Protein AF-A0A699UGP1-F1 (afdb_monomer_lite)

pLDDT: mean 72.54, std 14.06, range [51.88, 96.38]

Radius of gyration: 25.78 Å; chains: 1; bounding box: 66×38×40 Å

Structure (mmCIF, N/CA/C/O backbone):
data_AF-A0A699UGP1-F1
#
_entry.id   AF-A0A699UGP1-F1
#
loop_
_atom_site.group_PDB
_atom_site.id
_atom_site.type_symbol
_atom_site.label_atom_id
_atom_site.label_alt_id
_atom_site.label_comp_id
_atom_site.label_asym_id
_atom_site.label_entity_id
_atom_site.label_seq_id
_atom_site.pdbx_PDB_ins_code
_atom_site.Cartn_x
_atom_site.Cartn_y
_atom_site.Cartn_z
_atom_site.occupancy
_atom_site.B_iso_or_equiv
_atom_site.auth_seq_id
_atom_site.auth_comp_id
_atom_site.auth_asym_id
_atom_site.auth_atom_id
_atom_site.pdbx_PDB_model_num
ATOM 1 N N . MET A 1 1 ? -48.061 2.827 11.538 1.00 59.47 1 MET A N 1
ATOM 2 C CA . MET A 1 1 ? -47.840 4.080 12.293 1.00 59.47 1 MET A CA 1
ATOM 3 C C . MET A 1 1 ? -46.372 4.432 12.145 1.00 59.47 1 MET A C 1
ATOM 5 O O . MET A 1 1 ? -45.555 3.548 12.353 1.00 59.47 1 MET A O 1
ATOM 9 N N . ILE A 1 2 ? -46.050 5.644 11.692 1.00 60.62 2 ILE A N 1
ATOM 10 C CA . ILE A 1 2 ? -44.668 6.106 11.484 1.00 60.62 2 ILE A CA 1
ATOM 11 C C . ILE 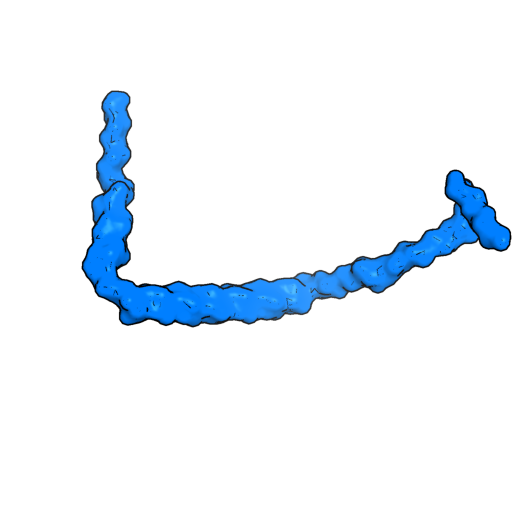A 1 2 ? -44.399 7.151 12.578 1.00 60.62 2 ILE A C 1
ATOM 13 O O . ILE A 1 2 ? -45.220 8.058 12.705 1.00 60.62 2 ILE A O 1
ATOM 17 N N . PRO A 1 3 ? -43.340 7.013 13.395 1.00 66.25 3 PRO A N 1
ATOM 18 C CA . PRO A 1 3 ? -43.042 7.970 14.458 1.00 66.25 3 PRO A CA 1
ATOM 19 C C . PRO A 1 3 ? -42.601 9.323 13.882 1.00 66.25 3 PRO A C 1
ATOM 21 O O . PRO A 1 3 ? -41.932 9.373 12.846 1.00 66.25 3 PRO A O 1
ATOM 24 N N . GLU A 1 4 ? -42.984 10.417 14.545 1.00 73.19 4 GLU A N 1
ATOM 25 C CA . GLU A 1 4 ? -42.662 11.774 14.101 1.00 73.19 4 GLU A CA 1
ATOM 26 C C . GLU A 1 4 ? -41.139 12.023 14.114 1.00 73.19 4 GLU A C 1
ATOM 28 O O . GLU A 1 4 ? -40.435 11.615 15.047 1.00 73.19 4 GLU A O 1
ATOM 33 N N . PRO A 1 5 ? -40.588 12.690 13.084 1.00 62.84 5 PRO A N 1
ATOM 34 C CA . PRO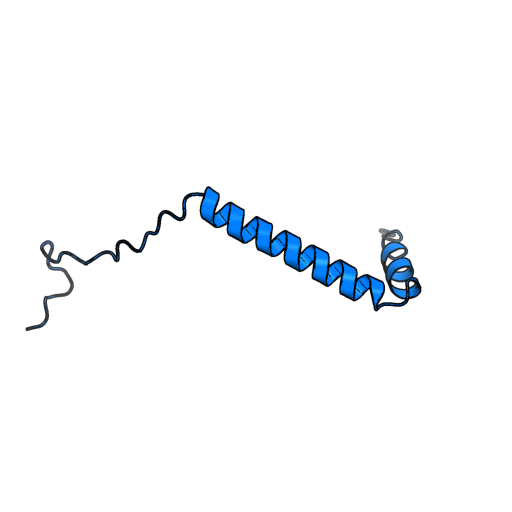 A 1 5 ? -39.187 13.087 13.052 1.00 62.84 5 PRO A CA 1
ATOM 35 C C . PRO A 1 5 ? -38.951 14.212 14.070 1.00 62.84 5 PRO A C 1
ATOM 37 O O . PRO A 1 5 ? -39.075 15.388 13.750 1.00 62.84 5 PRO A O 1
ATOM 40 N N . GLY A 1 6 ? -38.642 13.839 15.312 1.00 65.75 6 GLY A N 1
ATOM 41 C CA . GLY A 1 6 ? -38.392 14.783 16.405 1.00 65.75 6 GLY A CA 1
ATOM 42 C C . GLY A 1 6 ? -38.844 14.308 17.786 1.00 65.75 6 GLY A C 1
ATOM 43 O O . GLY A 1 6 ? -38.568 15.005 18.757 1.00 65.75 6 GLY A O 1
ATOM 44 N N . ASP A 1 7 ? -39.508 13.149 17.894 1.00 75.56 7 ASP A N 1
ATOM 45 C CA . ASP A 1 7 ? -39.876 12.570 19.192 1.00 75.56 7 ASP A CA 1
ATOM 46 C C . ASP A 1 7 ? -38.610 12.288 20.032 1.00 75.56 7 ASP A C 1
ATOM 48 O O . ASP A 1 7 ? -37.780 11.477 19.610 1.00 75.56 7 ASP A O 1
ATOM 52 N N . PRO A 1 8 ? -38.441 12.920 21.211 1.00 66.38 8 PRO A N 1
ATOM 53 C CA . PRO A 1 8 ? -37.302 12.672 22.095 1.00 66.38 8 PRO A CA 1
ATOM 54 C C . PRO A 1 8 ? -37.246 11.231 22.621 1.00 66.38 8 PRO A C 1
ATOM 56 O O . PRO A 1 8 ? -36.186 10.787 23.049 1.00 66.38 8 PRO A O 1
ATOM 59 N N . ASN A 1 9 ? -38.371 10.505 22.592 1.00 71.88 9 ASN A N 1
ATOM 60 C CA . ASN A 1 9 ? -38.458 9.089 22.959 1.00 71.88 9 ASN A CA 1
ATOM 61 C C . ASN A 1 9 ? -38.205 8.158 21.770 1.00 71.88 9 ASN A C 1
ATOM 63 O O . ASN A 1 9 ? -38.304 6.937 21.907 1.00 71.88 9 ASN A O 1
ATOM 67 N N . ARG A 1 10 ? -37.885 8.704 20.590 1.00 68.00 10 ARG A N 1
ATOM 68 C CA . ARG A 1 10 ? -37.351 7.904 19.498 1.00 68.00 10 ARG A CA 1
ATOM 69 C C . ARG A 1 10 ? -35.953 7.470 19.915 1.00 68.00 10 ARG A C 1
ATOM 71 O O . ARG A 1 10 ? -34.979 8.173 19.657 1.00 68.00 10 ARG A O 1
ATOM 78 N N . GLU A 1 11 ? -35.860 6.289 20.521 1.00 65.75 11 GLU A N 1
ATOM 79 C CA . GLU A 1 11 ? -34.653 5.476 20.440 1.00 65.75 11 GLU A CA 1
ATOM 80 C C . GLU A 1 11 ? -34.374 5.299 18.949 1.00 65.75 11 GLU A C 1
ATOM 82 O O . GLU A 1 11 ? -34.950 4.459 18.259 1.00 65.75 11 GLU A O 1
ATOM 87 N N . VAL A 1 12 ? -33.553 6.192 18.401 1.00 62.25 12 VAL A N 1
ATOM 88 C CA . VAL A 1 12 ? -32.837 5.902 17.177 1.00 62.25 12 VAL A CA 1
ATOM 89 C C . VAL A 1 12 ? -31.989 4.704 17.577 1.00 62.25 12 VAL A C 1
ATOM 91 O O . VAL A 1 12 ? -31.156 4.873 18.471 1.00 62.25 12 VAL A O 1
ATOM 94 N 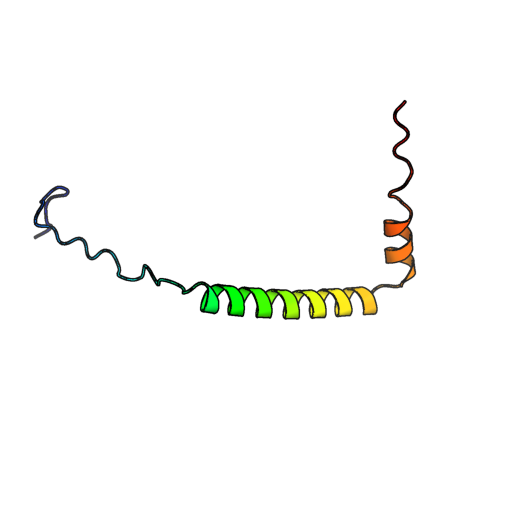N . PRO A 1 13 ? -32.175 3.507 16.990 1.00 62.09 13 PRO A N 1
ATOM 95 C CA . PRO A 1 13 ? -31.107 2.538 17.017 1.00 62.09 13 PRO A CA 1
ATOM 96 C C . PRO A 1 13 ? -29.985 3.221 16.243 1.00 62.09 13 PRO A C 1
ATOM 98 O O . PRO A 1 13 ? -29.920 3.163 15.015 1.00 62.09 13 PRO A O 1
ATOM 101 N N . VAL A 1 14 ? -29.157 3.977 16.969 1.00 57.06 14 VAL A N 1
ATOM 102 C CA . VAL A 1 14 ? -27.770 4.189 16.617 1.00 57.06 14 VAL A CA 1
ATOM 103 C C . VAL A 1 14 ? -27.326 2.766 16.438 1.00 57.06 14 VAL A C 1
ATOM 105 O O . VAL A 1 14 ? -27.258 2.003 17.394 1.00 57.06 14 VAL A O 1
ATOM 108 N N . ASN A 1 15 ? -27.227 2.366 15.182 1.00 54.50 15 ASN A N 1
ATOM 109 C CA . ASN A 1 15 ? -26.526 1.179 14.804 1.00 54.50 15 ASN A CA 1
ATOM 110 C C . ASN A 1 15 ? -25.261 1.180 15.657 1.00 54.50 15 ASN A C 1
ATOM 112 O O . ASN A 1 15 ? -24.327 1.938 15.403 1.00 54.50 15 ASN A O 1
ATOM 116 N N . GLU A 1 16 ? -25.230 0.312 16.666 1.00 51.88 16 GLU A N 1
ATOM 117 C CA . GLU A 1 16 ? -24.051 -0.058 17.449 1.00 51.88 16 GLU A CA 1
ATOM 118 C C . GLU A 1 16 ? -22.992 -0.717 16.542 1.00 51.88 16 GLU A C 1
ATOM 120 O O . GLU A 1 16 ? -22.155 -1.498 16.963 1.00 51.88 16 GLU A O 1
ATOM 125 N N . THR A 1 17 ? -23.012 -0.404 15.250 1.00 56.75 17 THR A N 1
ATOM 126 C CA . THR A 1 17 ? -21.914 -0.514 14.319 1.00 56.75 17 THR A CA 1
ATOM 127 C C . THR A 1 17 ? -21.107 0.786 14.314 1.00 56.75 17 THR A C 1
ATOM 129 O O . THR A 1 17 ? -20.416 1.070 13.341 1.00 56.75 17 THR A O 1
ATOM 132 N N . PHE A 1 18 ? -21.090 1.558 15.403 1.00 54.94 18 PHE A N 1
ATOM 133 C CA . PHE A 1 18 ? -19.786 2.008 15.873 1.00 54.94 18 PHE A CA 1
ATOM 134 C C . PHE A 1 18 ? -19.088 0.759 16.397 1.00 54.94 18 PHE A C 1
ATOM 136 O O . PHE A 1 18 ? -18.947 0.547 17.598 1.00 54.94 18 PHE A O 1
ATOM 143 N N . HIS A 1 19 ? -18.674 -0.098 15.456 1.00 60.69 19 HIS A N 1
ATOM 144 C CA . HIS A 1 19 ? -17.524 -0.929 15.692 1.00 60.69 19 HIS A CA 1
ATOM 145 C C . HIS A 1 19 ? -16.459 0.080 16.074 1.00 60.69 19 HIS A C 1
ATOM 147 O O . HIS A 1 19 ? -15.918 0.790 15.226 1.00 60.69 19 HIS A O 1
ATOM 153 N N . VAL A 1 20 ? -16.212 0.179 17.374 1.00 57.84 20 VAL A N 1
ATOM 154 C CA . VAL A 1 20 ? -14.879 0.409 17.887 1.00 57.84 20 VAL A CA 1
ATOM 155 C C . VAL A 1 20 ? -14.055 -0.678 17.208 1.00 57.84 20 VAL A C 1
ATOM 157 O O . VAL A 1 20 ? -13.908 -1.777 17.727 1.00 57.84 20 VAL A O 1
ATOM 160 N N . GLN A 1 21 ? -13.653 -0.425 15.960 1.00 56.38 21 GLN A N 1
ATOM 161 C CA . GLN A 1 21 ? -12.547 -1.100 15.330 1.00 56.38 21 GLN A CA 1
ATOM 162 C C . GLN A 1 21 ? -11.412 -0.661 16.226 1.00 56.38 21 GLN A C 1
ATOM 164 O O . GLN A 1 21 ? -10.902 0.449 16.087 1.00 56.38 21 GLN A O 1
ATOM 169 N N . THR A 1 22 ? -11.161 -1.449 17.268 1.00 65.44 22 THR A N 1
ATOM 170 C CA . THR A 1 22 ? -10.015 -1.269 18.140 1.00 65.44 22 THR A CA 1
ATOM 171 C C . THR A 1 22 ? -8.828 -1.044 17.219 1.00 65.44 22 THR A C 1
ATOM 173 O O . THR A 1 22 ? -8.733 -1.709 16.182 1.00 65.44 22 THR A O 1
ATOM 176 N N . ASP A 1 23 ? -7.967 -0.079 17.544 1.00 72.75 23 ASP A N 1
ATOM 177 C CA . ASP A 1 23 ? -6.850 0.310 16.672 1.00 72.75 23 ASP A CA 1
ATOM 178 C C . ASP A 1 23 ? -6.035 -0.906 16.194 1.00 72.75 23 ASP A C 1
ATO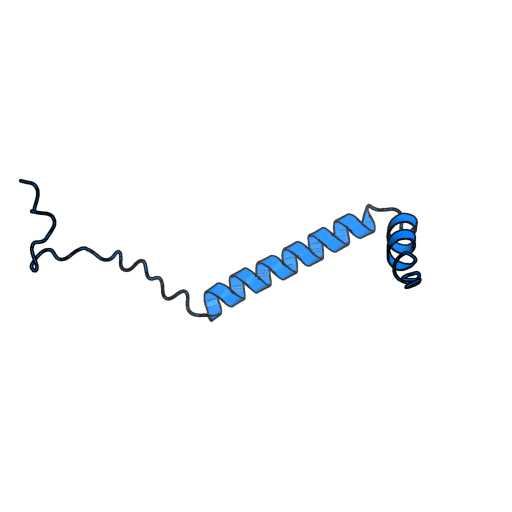M 180 O O . ASP A 1 23 ? -5.495 -0.876 15.093 1.00 72.75 23 ASP A O 1
ATOM 184 N N . ASP A 1 24 ? -6.049 -2.004 16.955 1.00 79.38 24 ASP A N 1
ATOM 185 C CA . ASP A 1 24 ? -5.495 -3.316 16.619 1.00 79.38 24 ASP A CA 1
ATOM 186 C C . ASP A 1 24 ? -6.113 -3.980 15.371 1.00 79.38 24 ASP A C 1
ATOM 188 O O . ASP A 1 24 ? -5.376 -4.464 14.516 1.00 79.38 24 ASP A O 1
ATOM 192 N N . GLU A 1 25 ? -7.441 -3.989 15.201 1.00 83.19 25 GLU A N 1
ATOM 193 C CA . GLU A 1 25 ? -8.094 -4.583 14.017 1.00 83.19 25 GLU A CA 1
ATOM 194 C C . GLU A 1 25 ? -7.835 -3.728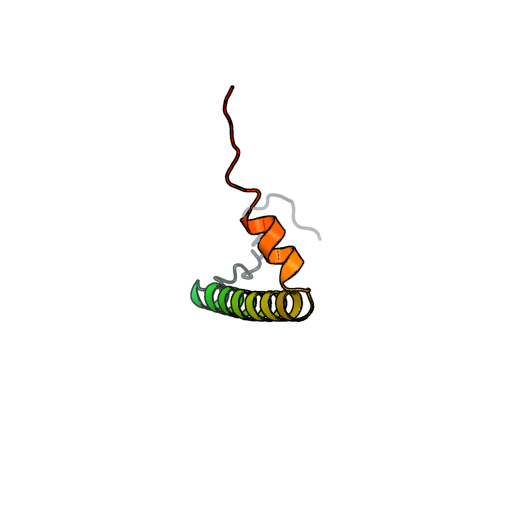 12.765 1.00 83.19 25 GLU A C 1
ATOM 196 O O . GLU A 1 25 ? -7.647 -4.236 11.654 1.00 83.19 25 GLU A O 1
ATOM 201 N N . LEU A 1 26 ? -7.792 -2.403 12.941 1.00 83.69 26 LEU A N 1
ATOM 202 C CA . LEU A 1 26 ? -7.424 -1.472 11.878 1.00 83.69 26 LEU A CA 1
ATOM 203 C C . LEU A 1 26 ? -5.935 -1.596 11.523 1.00 83.69 26 LEU A C 1
ATOM 205 O O . LEU A 1 26 ? -5.585 -1.559 10.341 1.00 83.69 26 LEU A O 1
ATOM 209 N N . ALA A 1 27 ? -5.067 -1.761 12.520 1.00 84.94 27 ALA A N 1
ATOM 210 C CA . ALA A 1 27 ? -3.641 -1.987 12.338 1.00 84.94 27 ALA A CA 1
ATOM 211 C C . ALA A 1 27 ? -3.384 -3.313 11.621 1.00 84.94 27 ALA A C 1
ATOM 213 O O . ALA A 1 27 ? -2.626 -3.330 10.658 1.00 84.94 27 ALA A O 1
ATOM 214 N N . GLU A 1 28 ? -4.066 -4.397 11.992 1.00 89.06 28 GLU A 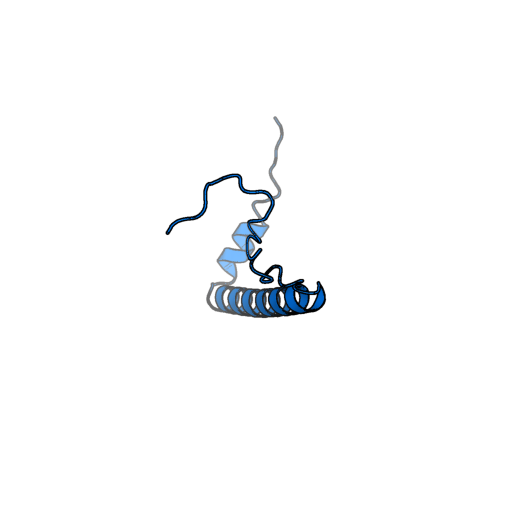N 1
ATOM 215 C CA . GLU A 1 28 ? -3.926 -5.696 11.329 1.00 89.06 28 GLU A CA 1
ATOM 216 C C . GLU A 1 28 ? -4.327 -5.625 9.846 1.00 89.06 28 GLU A C 1
ATOM 218 O O . GLU A 1 28 ? -3.616 -6.135 8.979 1.00 89.06 28 GLU A O 1
ATOM 223 N N . LYS A 1 29 ? -5.432 -4.939 9.521 1.00 88.69 29 LYS A N 1
ATOM 224 C CA . LYS A 1 29 ? -5.851 -4.723 8.125 1.00 88.69 29 LYS A CA 1
ATOM 225 C C . LYS A 1 29 ? -4.849 -3.869 7.349 1.00 88.69 29 LYS A C 1
ATOM 227 O O . LYS A 1 29 ? -4.545 -4.189 6.204 1.00 88.69 29 LYS A O 1
ATOM 232 N N . LYS A 1 30 ? -4.313 -2.812 7.968 1.00 91.06 30 LYS A N 1
ATOM 233 C CA . LYS A 1 30 ? -3.273 -1.967 7.362 1.00 91.06 30 LYS A CA 1
ATOM 234 C C . LYS A 1 30 ? -1.978 -2.742 7.120 1.00 91.06 30 LYS A C 1
ATOM 236 O O . LYS A 1 30 ? -1.402 -2.604 6.051 1.00 91.06 30 LYS A O 1
ATOM 241 N N . LEU A 1 31 ? -1.551 -3.580 8.064 1.00 93.81 31 LEU A N 1
ATOM 242 C CA . LEU A 1 31 ? -0.360 -4.421 7.920 1.00 93.81 31 LEU A CA 1
ATOM 243 C C . LEU A 1 31 ? -0.518 -5.429 6.778 1.00 93.81 31 LEU A C 1
ATOM 245 O O . LEU A 1 31 ? 0.369 -5.527 5.937 1.00 93.81 31 LEU A O 1
ATOM 249 N N . LYS A 1 32 ? -1.673 -6.103 6.686 1.00 94.00 32 LYS A N 1
ATOM 250 C CA . LYS A 1 32 ? -1.980 -7.012 5.568 1.00 94.00 32 LYS A CA 1
ATOM 251 C C . LYS A 1 32 ? -1.982 -6.296 4.218 1.00 94.00 32 LYS A C 1
ATOM 253 O O . LYS A 1 32 ? -1.544 -6.871 3.227 1.00 94.00 32 LYS A O 1
ATOM 258 N N . GLN A 1 33 ? -2.466 -5.053 4.175 1.00 94.81 33 GLN A N 1
ATOM 259 C CA . GLN A 1 33 ? -2.440 -4.251 2.953 1.00 94.81 33 GLN A CA 1
ATOM 260 C C . GLN A 1 33 ? -1.008 -3.882 2.556 1.00 94.81 33 GLN A C 1
ATOM 262 O O . GLN A 1 33 ? -0.657 -4.039 1.396 1.00 94.81 33 GLN A O 1
ATOM 267 N N . ILE A 1 34 ? -0.175 -3.459 3.513 1.00 95.00 34 ILE A N 1
ATOM 268 C CA . ILE A 1 34 ? 1.235 -3.127 3.259 1.00 95.00 34 ILE A CA 1
ATOM 269 C C . ILE A 1 34 ? 1.993 -4.353 2.737 1.00 95.00 34 ILE A C 1
ATOM 271 O O . ILE A 1 34 ? 2.717 -4.243 1.758 1.00 95.00 34 ILE A O 1
ATOM 275 N N . GLU A 1 35 ? 1.787 -5.531 3.331 1.00 96.06 35 GLU A N 1
ATOM 276 C CA . GLU A 1 35 ? 2.432 -6.769 2.875 1.00 96.06 35 GLU A CA 1
ATOM 277 C C . GLU A 1 35 ? 2.003 -7.161 1.449 1.00 96.06 35 GLU A C 1
ATOM 279 O O . GLU A 1 35 ? 2.835 -7.542 0.623 1.00 96.06 35 GLU A O 1
ATOM 284 N N . ALA A 1 36 ? 0.710 -7.028 1.133 1.00 96.38 36 ALA A N 1
ATOM 285 C CA . ALA A 1 36 ? 0.192 -7.286 -0.208 1.00 96.38 36 ALA A CA 1
ATOM 286 C C . ALA A 1 36 ? 0.712 -6.269 -1.239 1.00 96.38 36 ALA A C 1
ATOM 288 O O . ALA A 1 36 ? 1.071 -6.654 -2.355 1.00 96.38 36 ALA A O 1
ATOM 289 N N . ASP A 1 37 ? 0.777 -4.991 -0.867 1.00 96.12 37 ASP A N 1
ATOM 290 C CA . ASP A 1 37 ? 1.293 -3.920 -1.716 1.00 96.12 37 ASP A CA 1
ATOM 291 C C . ASP A 1 37 ? 2.794 -4.112 -1.974 1.00 96.12 37 ASP A C 1
ATOM 293 O O . ASP A 1 37 ? 3.223 -4.028 -3.124 1.00 96.12 37 ASP A O 1
ATOM 297 N N . ASP A 1 38 ? 3.582 -4.469 -0.955 1.00 95.31 38 ASP A N 1
ATOM 298 C CA . ASP A 1 38 ? 5.008 -4.791 -1.094 1.00 95.31 38 ASP A CA 1
ATOM 299 C C . ASP A 1 38 ? 5.222 -5.968 -2.050 1.00 95.31 38 ASP A C 1
ATOM 301 O O . ASP A 1 38 ? 6.091 -5.920 -2.927 1.00 95.31 38 ASP A O 1
ATOM 305 N N . GLN A 1 39 ? 4.406 -7.020 -1.932 1.00 94.81 39 GLN A N 1
ATOM 306 C CA . GLN A 1 39 ? 4.472 -8.165 -2.837 1.00 94.81 39 GLN A CA 1
ATOM 307 C C . GLN A 1 39 ? 4.086 -7.782 -4.274 1.00 94.81 39 GLN A C 1
ATOM 309 O O . GLN A 1 39 ? 4.732 -8.224 -5.232 1.00 94.81 39 GLN A O 1
ATOM 314 N N . ALA A 1 40 ? 3.053 -6.954 -4.447 1.00 92.25 40 ALA A N 1
ATOM 315 C CA . ALA A 1 40 ? 2.635 -6.462 -5.753 1.00 92.25 40 ALA A CA 1
ATOM 316 C C . ALA A 1 40 ? 3.719 -5.581 -6.389 1.00 92.25 40 ALA A C 1
ATOM 318 O O . ALA A 1 40 ? 4.051 -5.775 -7.558 1.00 92.25 40 ALA A O 1
ATOM 319 N N . ILE A 1 41 ? 4.329 -4.676 -5.619 1.00 90.38 41 ILE A N 1
ATOM 320 C CA . ILE A 1 41 ? 5.437 -3.824 -6.061 1.00 90.38 41 ILE A CA 1
ATOM 321 C C . ILE A 1 41 ? 6.638 -4.683 -6.457 1.00 90.38 41 ILE A C 1
ATOM 323 O O . ILE A 1 41 ? 7.170 -4.485 -7.546 1.00 90.38 41 ILE A O 1
ATOM 327 N N . GLN A 1 42 ? 7.034 -5.673 -5.650 1.00 88.50 42 GLN A N 1
ATOM 328 C CA . GLN A 1 42 ? 8.118 -6.591 -6.019 1.00 88.50 42 GLN A CA 1
ATOM 329 C C . GLN A 1 42 ? 7.814 -7.355 -7.308 1.00 88.50 42 GLN A C 1
ATOM 331 O O . GLN A 1 42 ? 8.687 -7.493 -8.159 1.00 88.50 42 GLN A O 1
ATOM 336 N N . THR A 1 43 ? 6.576 -7.821 -7.477 1.00 88.06 43 THR A N 1
ATOM 337 C CA . THR A 1 43 ? 6.158 -8.549 -8.684 1.00 88.06 43 THR A CA 1
ATOM 338 C C . THR A 1 43 ? 6.196 -7.648 -9.916 1.00 88.06 43 THR A C 1
ATOM 340 O O . THR A 1 43 ? 6.671 -8.063 -10.972 1.00 88.06 43 THR A O 1
ATOM 343 N N . ILE A 1 44 ? 5.736 -6.403 -9.780 1.00 87.81 44 ILE A N 1
ATOM 344 C CA . ILE A 1 44 ? 5.804 -5.400 -10.842 1.00 87.81 44 ILE A CA 1
ATOM 345 C C . ILE A 1 44 ? 7.268 -5.098 -11.175 1.00 87.81 44 ILE A C 1
ATOM 347 O O . ILE A 1 44 ? 7.631 -5.142 -12.343 1.00 87.81 44 ILE A O 1
ATOM 351 N N . LEU A 1 45 ? 8.124 -4.860 -10.179 1.00 83.81 45 LEU A N 1
ATOM 352 C CA . LEU A 1 45 ? 9.547 -4.581 -10.387 1.00 83.81 45 LEU A CA 1
ATOM 353 C C . LEU A 1 45 ? 10.293 -5.757 -11.024 1.00 83.81 45 LEU A C 1
ATOM 355 O O . LEU A 1 45 ? 11.110 -5.530 -11.904 1.00 83.81 45 LEU A O 1
ATOM 359 N N . LEU A 1 46 ? 9.984 -6.995 -10.636 1.00 82.19 46 LEU A N 1
ATOM 360 C CA . LEU A 1 46 ? 10.582 -8.194 -11.226 1.00 82.19 46 LEU A CA 1
ATOM 361 C C . LEU A 1 46 ? 10.136 -8.415 -12.680 1.00 82.19 46 LEU A C 1
ATOM 363 O O . LEU A 1 46 ? 10.880 -8.974 -13.483 1.00 82.19 46 LEU A O 1
ATOM 367 N N . GLY A 1 47 ? 8.911 -8.004 -13.017 1.00 79.38 47 GLY A N 1
ATOM 368 C CA . GLY A 1 47 ? 8.368 -8.071 -14.375 1.00 79.38 47 GLY A CA 1
ATOM 369 C C . GLY A 1 47 ? 8.771 -6.898 -15.272 1.00 79.38 47 GLY A C 1
ATOM 370 O O . GLY A 1 47 ? 8.562 -6.961 -16.486 1.00 79.38 47 GLY A O 1
ATOM 371 N N . LEU A 1 48 ? 9.332 -5.830 -14.701 1.00 78.31 48 LEU A N 1
ATOM 372 C CA . LEU A 1 48 ? 9.855 -4.687 -15.437 1.00 78.31 48 LEU A CA 1
ATOM 373 C C . LEU A 1 48 ? 11.348 -4.902 -15.734 1.00 78.31 48 LEU A C 1
ATOM 375 O O . LEU A 1 48 ? 12.084 -5.371 -14.871 1.00 78.31 48 LEU A O 1
ATOM 379 N N . PRO A 1 49 ? 11.841 -4.520 -16.924 1.00 71.44 49 PRO A N 1
ATOM 380 C CA . PRO A 1 49 ? 13.276 -4.393 -17.134 1.00 71.44 49 PRO A CA 1
ATOM 381 C C . PRO A 1 49 ? 13.825 -3.348 -16.153 1.00 71.44 49 PRO A C 1
ATOM 383 O O . PRO A 1 49 ? 13.299 -2.230 -16.089 1.00 71.44 49 PRO A O 1
ATOM 386 N N . GLU A 1 50 ? 14.880 -3.693 -15.411 1.00 64.56 50 GLU A N 1
ATOM 387 C CA . GLU A 1 50 ? 15.559 -2.831 -14.420 1.00 64.56 50 GLU A CA 1
ATOM 388 C C . GLU A 1 50 ? 15.907 -1.433 -14.977 1.00 64.56 50 GLU A C 1
ATOM 390 O O . GLU A 1 50 ? 15.937 -0.434 -14.249 1.00 64.56 50 GLU A O 1
ATOM 395 N N . ASP A 1 51 ? 16.049 -1.343 -16.299 1.00 62.41 51 ASP A N 1
ATOM 396 C CA . ASP A 1 51 ? 16.310 -0.142 -17.089 1.00 62.41 51 ASP A CA 1
ATOM 397 C C . ASP A 1 51 ? 15.248 0.971 -16.921 1.00 62.41 51 ASP A C 1
ATOM 399 O O . ASP A 1 51 ? 15.575 2.158 -16.999 1.00 62.41 51 ASP A O 1
ATOM 403 N N . ILE A 1 52 ? 13.975 0.631 -16.659 1.00 68.00 52 ILE A N 1
ATOM 404 C CA . ILE A 1 52 ? 12.885 1.619 -16.502 1.00 68.00 52 ILE A CA 1
ATOM 405 C C . ILE A 1 52 ? 12.915 2.268 -15.107 1.00 68.00 52 ILE A C 1
ATOM 407 O O . ILE A 1 52 ? 12.652 3.467 -14.972 1.00 68.00 52 ILE A O 1
ATOM 411 N N . TYR A 1 53 ? 13.273 1.505 -14.071 1.00 64.88 53 TYR A N 1
ATOM 412 C CA . TYR A 1 53 ? 13.384 2.005 -12.697 1.00 64.88 53 TYR A CA 1
ATOM 413 C C . TYR A 1 53 ? 14.596 2.936 -12.535 1.00 64.88 53 TYR A C 1
ATOM 415 O O . TYR A 1 53 ? 14.474 4.035 -11.984 1.00 64.88 53 TYR A O 1
ATOM 423 N N . ALA A 1 54 ? 15.747 2.557 -13.107 1.00 61.28 54 ALA A N 1
ATOM 424 C CA . ALA A 1 54 ? 16.953 3.387 -13.112 1.00 61.28 54 ALA A CA 1
ATOM 425 C C . ALA A 1 54 ? 16.721 4.747 -13.801 1.00 61.28 54 ALA A C 1
ATOM 427 O O . ALA A 1 54 ? 17.191 5.782 -13.326 1.00 61.28 54 ALA A O 1
ATOM 428 N N . ALA A 1 55 ? 15.926 4.776 -14.876 1.00 63.19 55 ALA A N 1
ATOM 429 C CA . ALA A 1 55 ? 15.582 6.008 -15.579 1.00 63.19 55 ALA A CA 1
ATOM 430 C C . ALA A 1 55 ? 14.679 6.961 -14.766 1.00 63.19 55 ALA A C 1
ATOM 432 O O . ALA A 1 55 ? 14.760 8.172 -14.972 1.00 63.19 55 ALA A O 1
ATOM 433 N N . GLN A 1 56 ? 13.843 6.465 -13.843 1.00 62.31 56 GLN A N 1
ATOM 434 C CA . GLN A 1 56 ? 13.036 7.324 -12.961 1.00 62.31 56 GLN A CA 1
ATOM 435 C C . GLN A 1 56 ? 13.859 7.906 -11.805 1.00 62.31 56 GLN A C 1
ATOM 437 O O . GLN A 1 56 ? 13.752 9.100 -11.525 1.00 62.31 56 GLN A O 1
ATOM 442 N N . MET A 1 57 ? 14.738 7.109 -11.190 1.00 63.84 57 MET A N 1
ATOM 443 C CA . MET A 1 57 ? 15.601 7.559 -10.086 1.00 63.84 57 MET A CA 1
ATOM 444 C C . MET A 1 57 ? 16.654 8.594 -10.522 1.00 63.84 57 MET A C 1
ATOM 446 O O . MET A 1 57 ? 17.092 9.402 -9.708 1.00 63.84 57 MET A O 1
ATOM 450 N N . MET A 1 58 ? 17.031 8.631 -11.807 1.00 61.34 58 MET A N 1
ATOM 451 C CA . MET A 1 58 ? 17.966 9.636 -12.334 1.00 61.34 58 MET A CA 1
ATOM 452 C C . MET A 1 58 ? 17.317 10.960 -12.775 1.00 61.34 58 MET A C 1
ATOM 454 O O . MET A 1 58 ? 18.040 11.918 -13.036 1.00 61.34 58 MET A O 1
ATOM 458 N N . LYS A 1 59 ? 15.981 11.070 -12.854 1.00 60.59 59 LYS A N 1
ATOM 459 C CA . LYS A 1 59 ? 15.306 12.313 -13.298 1.00 60.59 59 LYS A CA 1
ATOM 460 C C . LYS A 1 59 ? 14.904 13.271 -12.170 1.00 60.59 59 LYS A C 1
ATOM 462 O O . LYS A 1 59 ? 14.221 14.256 -12.429 1.00 60.59 59 LYS A O 1
ATOM 467 N N . GLY A 1 60 ? 15.348 13.019 -10.938 1.00 56.09 60 GLY A N 1
ATOM 468 C CA . GLY A 1 60 ? 15.041 13.855 -9.771 1.00 56.09 60 GLY A CA 1
ATOM 469 C C . GLY A 1 60 ? 16.045 14.969 -9.436 1.00 56.09 60 GLY A C 1
ATOM 470 O O . GLY A 1 60 ? 15.786 15.705 -8.491 1.00 56.09 60 GLY A O 1
ATOM 471 N N . SER A 1 61 ? 17.177 15.105 -10.146 1.00 57.91 61 SER A N 1
ATOM 472 C CA . SER A 1 61 ? 18.282 15.989 -9.705 1.00 57.91 61 SER A CA 1
ATOM 473 C C . SER A 1 61 ? 18.490 17.296 -10.491 1.00 57.91 61 SER A C 1
ATOM 475 O O . SER A 1 61 ? 19.400 18.040 -10.137 1.00 57.91 61 SER A O 1
ATOM 477 N N . ASP A 1 62 ? 17.658 17.631 -11.483 1.00 63.03 62 ASP A N 1
ATOM 478 C CA . ASP A 1 62 ? 17.721 18.929 -12.185 1.00 63.03 62 ASP A CA 1
ATOM 479 C C . ASP A 1 62 ? 16.469 19.774 -11.898 1.00 63.03 62 ASP A C 1
ATOM 481 O O . ASP A 1 62 ? 15.646 20.046 -12.770 1.00 63.03 62 ASP A O 1
ATOM 485 N N . ILE A 1 63 ? 16.320 20.230 -10.651 1.00 60.41 63 ILE A N 1
ATOM 486 C CA . ILE A 1 63 ? 15.543 21.447 -10.370 1.00 60.41 63 ILE A CA 1
ATOM 487 C C . ILE A 1 63 ? 16.493 22.646 -10.387 1.00 60.41 63 ILE A C 1
ATOM 489 O O . ILE A 1 63 ? 16.837 23.226 -9.361 1.00 60.41 63 ILE A O 1
ATOM 493 N N . GLY A 1 64 ? 16.937 23.009 -11.590 1.00 58.06 64 GLY A N 1
ATOM 494 C CA . GLY A 1 64 ? 17.511 24.323 -11.844 1.00 58.06 64 GLY A CA 1
ATOM 495 C C . GLY A 1 64 ? 16.431 25.380 -11.633 1.00 58.06 64 GLY A C 1
ATOM 496 O O . GLY A 1 64 ? 15.626 25.636 -12.528 1.00 58.06 64 GLY A O 1
ATOM 497 N N . ILE A 1 65 ? 16.386 25.969 -10.438 1.00 55.16 65 ILE A N 1
ATOM 498 C CA . ILE A 1 65 ? 15.697 27.242 -10.234 1.00 55.16 65 ILE A CA 1
ATOM 499 C C . ILE A 1 65 ? 16.500 28.281 -11.025 1.00 55.16 65 ILE A C 1
ATOM 501 O O . ILE A 1 65 ? 17.661 28.534 -10.702 1.00 55.16 65 ILE A O 1
ATOM 505 N N . GLN A 1 66 ? 15.896 28.789 -12.103 1.00 58.06 66 GLN A N 1
ATOM 506 C CA . GLN A 1 66 ? 16.372 29.961 -12.847 1.00 58.06 66 GLN A CA 1
ATOM 507 C C . GLN A 1 66 ? 16.190 31.235 -12.023 1.00 58.06 66 GLN A C 1
ATOM 509 O O . GLN A 1 66 ? 15.174 31.317 -11.295 1.00 58.06 66 GLN A O 1
#

Foldseek 3Di:
DDDDPPPPPPPPPPPPVVPCCPVVVVVVVVVVVVVVVVVVVVVVCVVDDVVVVVVVVVVPPPPPPD

Secondary structure (DSSP, 8-state):
----TT-TT------S------HHHHHHHHHHHHHHHHHHHHHHHHHS-HHHHHHHHGGGS-----

Sequence (66 aa):
MIPEPGDPNREVPVNETFHVQTDDELAEKKLKQIEADDQAIQTILLGLPEDIYAAQMMKGSDIGIQ

Organism: Tanacetum cinerariifolium (NCBI:txid118510)